Protein AF-A0AAV1LQ76-F1 (afdb_monomer_lite)

Radius of gyration: 22.07 Å; chains: 1; bounding box: 52×37×62 Å

Secondary structure (DSSP, 8-state):
-PPPP---PPPS-----------------TTHHHHHHHHHHHHHGGGSSEEEE-TTS--BTTEEEEEEE-TTS-EEEEEEETTEEEEEEESSS-GGGG-S--BSSHHHHHHHH-HHHHHHHHHHHHHHHHHHHHHTT-

pLDDT: mean 77.65, std 20.0, range [35.12, 95.44]

Structure (mmCIF, N/CA/C/O backbone):
data_AF-A0AAV1LQ76-F1
#
_entry.id   AF-A0AAV1LQ76-F1
#
loop_
_atom_site.group_PDB
_atom_site.id
_atom_site.type_symbol
_atom_site.label_atom_id
_atom_site.label_alt_id
_atom_site.label_comp_id
_atom_site.label_asym_id
_atom_site.label_entity_id
_atom_site.label_seq_id
_atom_site.pdbx_PDB_ins_code
_atom_site.Cartn_x
_atom_site.Cartn_y
_atom_site.Cartn_z
_atom_site.occupancy
_atom_site.B_iso_or_equiv
_atom_site.auth_seq_id
_atom_site.auth_comp_id
_atom_site.auth_asym_id
_atom_site.auth_atom_id
_atom_site.pdbx_PDB_model_num
ATOM 1 N N . MET A 1 1 ? -26.374 22.289 -21.311 1.00 41.88 1 MET A N 1
ATOM 2 C CA . MET A 1 1 ? -26.617 21.851 -22.704 1.00 41.88 1 MET A CA 1
ATOM 3 C C . MET A 1 1 ? -26.655 20.326 -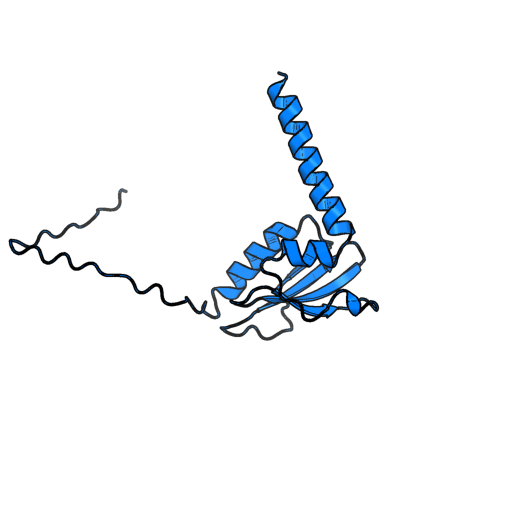22.729 1.00 41.88 1 MET A C 1
ATOM 5 O O . MET A 1 1 ? -25.697 19.740 -22.245 1.00 41.88 1 MET A O 1
ATOM 9 N N . PRO A 1 2 ? -27.741 19.681 -23.189 1.00 46.22 2 PRO A N 1
ATOM 10 C CA . PRO A 1 2 ? -27.863 18.220 -23.177 1.00 46.22 2 PRO A CA 1
ATOM 11 C C . PRO A 1 2 ? -27.184 17.571 -24.397 1.00 46.22 2 PRO A C 1
ATOM 13 O O . PRO A 1 2 ? -27.335 18.051 -25.522 1.00 46.22 2 PRO A O 1
ATOM 16 N N . LEU A 1 3 ? -26.447 16.476 -24.170 1.00 35.34 3 LEU A N 1
ATOM 17 C CA . LEU A 1 3 ? -25.866 15.643 -25.228 1.00 35.34 3 LEU A CA 1
ATOM 18 C C . LEU A 1 3 ? -26.978 14.911 -25.995 1.00 35.34 3 LEU A C 1
ATOM 20 O O . LEU A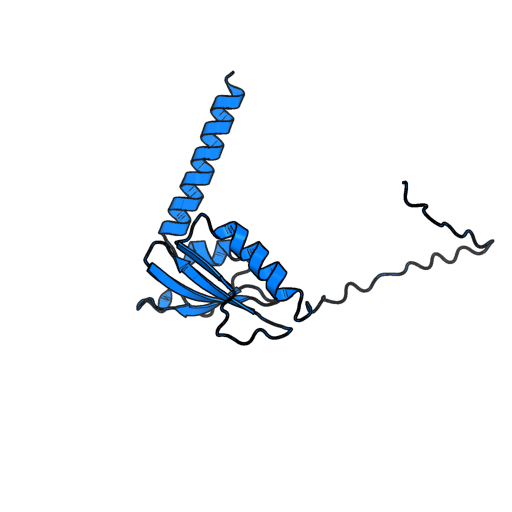 1 3 ? -27.760 14.162 -25.416 1.00 35.34 3 LEU A O 1
ATOM 24 N N . GLN A 1 4 ? -27.033 15.122 -27.308 1.00 42.97 4 GLN A N 1
ATOM 25 C CA . GLN A 1 4 ? -27.965 14.454 -28.215 1.00 42.97 4 GLN A CA 1
ATOM 26 C C . GLN A 1 4 ? -27.453 13.046 -28.561 1.00 42.97 4 GLN A C 1
ATOM 28 O O . GLN A 1 4 ? -26.409 12.904 -29.201 1.00 42.97 4 GLN A O 1
ATOM 33 N N . LEU A 1 5 ? -28.204 12.008 -28.177 1.00 37.56 5 LEU A N 1
ATOM 34 C CA . LEU A 1 5 ? -28.024 10.645 -28.683 1.00 37.56 5 LEU A CA 1
ATOM 35 C C . LEU A 1 5 ? -28.459 10.592 -30.154 1.00 37.56 5 LEU A C 1
ATOM 37 O O . LEU A 1 5 ? -29.621 10.835 -30.476 1.00 37.56 5 LEU A O 1
ATOM 41 N N . LYS A 1 6 ? -27.539 10.241 -31.055 1.00 41.62 6 LYS A N 1
ATOM 42 C CA . LYS A 1 6 ? -27.868 9.978 -32.460 1.00 41.62 6 LYS A CA 1
ATOM 43 C C . LYS A 1 6 ? -28.181 8.497 -32.646 1.00 41.62 6 LYS A C 1
ATOM 45 O O . LYS A 1 6 ? -27.271 7.676 -32.692 1.00 41.62 6 LYS A O 1
ATOM 50 N N . TYR A 1 7 ? -29.460 8.173 -32.804 1.00 42.75 7 TYR A N 1
ATOM 51 C CA . TYR A 1 7 ? -29.896 6.872 -33.304 1.00 42.75 7 TYR A CA 1
ATOM 52 C C . TYR A 1 7 ? -30.121 6.956 -34.813 1.00 42.75 7 TYR A C 1
ATOM 54 O O . TYR A 1 7 ? -30.831 7.837 -35.295 1.00 42.75 7 TYR A O 1
ATOM 62 N N . LYS A 1 8 ? -29.507 6.038 -35.563 1.00 48.94 8 LYS A N 1
ATOM 63 C CA . LYS A 1 8 ? -29.757 5.848 -36.994 1.00 48.94 8 LYS A CA 1
ATOM 64 C C . LYS A 1 8 ? -30.520 4.539 -37.161 1.00 48.94 8 LYS A C 1
ATOM 66 O O . LYS A 1 8 ? -29.974 3.475 -36.894 1.00 48.94 8 LYS A O 1
ATOM 71 N N . VAL A 1 9 ? -31.780 4.635 -37.571 1.00 39.81 9 VAL A N 1
ATOM 72 C CA . VAL A 1 9 ? -32.612 3.480 -37.925 1.00 39.81 9 VAL A CA 1
ATOM 73 C C . VAL A 1 9 ? -32.347 3.161 -39.396 1.00 39.81 9 VAL A C 1
ATOM 75 O O . VAL A 1 9 ? -32.611 3.997 -40.258 1.00 39.81 9 VAL A O 1
ATOM 78 N N . CYS A 1 10 ? -31.792 1.983 -39.681 1.00 37.34 10 CYS A N 1
ATOM 79 C CA . CYS A 1 10 ? -31.725 1.431 -41.035 1.00 37.34 10 CYS A CA 1
ATOM 80 C C . CYS A 1 10 ? -32.783 0.332 -41.175 1.00 37.34 10 CYS A C 1
ATOM 82 O O . CYS A 1 10 ? -32.886 -0.547 -40.322 1.00 37.34 10 CYS A O 1
ATOM 84 N N . SER A 1 11 ? -33.579 0.433 -42.238 1.00 44.66 11 SER A N 1
ATOM 85 C CA . SER A 1 11 ? -34.712 -0.431 -42.556 1.00 44.66 11 SER A CA 1
ATOM 86 C C . SER A 1 11 ? -34.349 -1.909 -42.732 1.00 44.66 11 SER A C 1
ATOM 88 O O . SER A 1 11 ? -33.372 -2.237 -43.395 1.00 44.66 11 SER A O 1
ATOM 90 N N . ASN A 1 12 ? -35.241 -2.755 -42.209 1.00 47.16 12 ASN A N 1
ATOM 91 C CA . ASN A 1 12 ? -35.707 -4.034 -42.756 1.00 47.16 12 ASN A CA 1
ATOM 92 C C . ASN A 1 12 ? -34.662 -5.045 -43.249 1.00 47.16 12 ASN A C 1
ATOM 94 O O . ASN A 1 12 ? -34.713 -5.472 -44.392 1.00 47.16 12 ASN A O 1
ATOM 98 N N . GLU A 1 13 ? -33.803 -5.501 -42.346 1.00 38.66 13 GLU A N 1
ATOM 99 C CA . GLU A 1 13 ? -33.506 -6.925 -42.141 1.00 38.66 13 GLU A CA 1
ATOM 100 C C . GLU A 1 13 ? -32.767 -7.025 -40.805 1.00 38.66 13 GLU A C 1
ATOM 102 O O . GLU A 1 13 ? -31.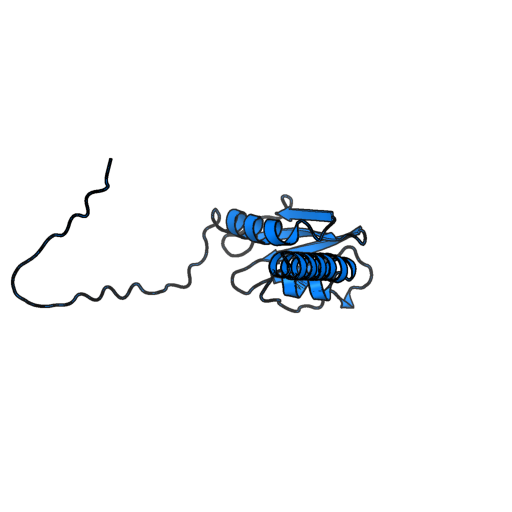746 -6.372 -40.586 1.00 38.66 13 GLU A O 1
ATOM 107 N N . ALA A 1 14 ? -33.344 -7.757 -39.852 1.00 38.62 14 ALA A N 1
ATOM 108 C CA . ALA A 1 14 ? -32.837 -7.854 -38.491 1.00 38.62 14 ALA A CA 1
ATOM 109 C C . ALA A 1 14 ? -31.571 -8.721 -38.444 1.00 38.62 14 ALA A C 1
ATOM 111 O O . ALA A 1 14 ? -31.597 -9.864 -38.000 1.00 38.62 14 ALA A O 1
ATOM 112 N N . VAL A 1 15 ? -30.440 -8.160 -38.863 1.00 41.56 15 VAL A N 1
ATOM 113 C CA . VAL A 1 15 ? -29.132 -8.652 -38.439 1.00 41.56 15 VAL A CA 1
ATOM 114 C C . VAL A 1 15 ? -28.762 -7.847 -37.207 1.00 41.56 15 VAL A C 1
ATOM 116 O O . VAL A 1 15 ? -28.250 -6.730 -37.293 1.00 41.56 15 VAL A O 1
ATOM 119 N N . ILE A 1 16 ? -29.064 -8.404 -36.033 1.00 44.75 16 ILE A N 1
ATOM 120 C CA . ILE A 1 16 ? -28.477 -7.926 -34.785 1.00 44.75 16 ILE A CA 1
ATOM 121 C C . ILE A 1 16 ? -26.977 -8.172 -34.929 1.00 44.75 16 ILE A C 1
ATOM 123 O O . ILE A 1 16 ? -26.481 -9.270 -34.689 1.00 44.75 16 ILE A O 1
ATOM 127 N N . CYS A 1 17 ? -26.248 -7.145 -35.357 1.00 35.12 17 CYS A N 1
ATOM 128 C CA . CYS A 1 17 ? -24.807 -7.126 -35.227 1.00 35.12 17 CYS A CA 1
ATOM 129 C C . CYS A 1 17 ? -24.537 -6.950 -33.732 1.00 35.12 17 CYS A C 1
ATOM 131 O O . CYS A 1 17 ? -24.403 -5.834 -33.226 1.00 35.12 17 CYS A O 1
ATOM 133 N N . ILE A 1 18 ? -24.556 -8.064 -32.996 1.00 47.25 18 ILE A N 1
ATOM 134 C CA . ILE A 1 18 ? -23.978 -8.113 -31.664 1.00 47.25 18 ILE A CA 1
ATOM 135 C C . ILE A 1 18 ? -22.492 -7.894 -31.916 1.00 47.25 18 ILE A C 1
ATOM 137 O O . ILE A 1 18 ? -21.748 -8.830 -32.198 1.00 47.25 18 ILE A O 1
ATOM 141 N N . CYS A 1 19 ? -22.062 -6.633 -31.866 1.00 40.75 19 CYS A N 1
ATOM 142 C CA . CYS A 1 19 ? -20.672 -6.306 -31.618 1.00 40.75 19 CYS A CA 1
ATOM 143 C C . CYS A 1 19 ? -20.359 -6.873 -30.235 1.00 40.75 19 CYS A C 1
ATOM 145 O O . CYS A 1 19 ? -20.435 -6.173 -29.226 1.00 40.75 19 CYS A O 1
ATOM 147 N N . THR A 1 20 ? -20.038 -8.165 -30.181 1.00 46.56 20 THR A N 1
ATOM 148 C CA . THR A 1 20 ? -19.319 -8.756 -29.069 1.00 46.56 20 THR A CA 1
ATOM 149 C C . THR A 1 20 ? -17.998 -8.010 -29.039 1.00 46.56 20 THR A C 1
ATOM 151 O O . THR A 1 20 ? -17.069 -8.336 -29.783 1.00 46.56 20 THR A O 1
ATOM 154 N N . LYS A 1 21 ? -17.934 -6.936 -28.243 1.00 46.81 21 LYS A N 1
ATOM 155 C CA . LYS A 1 21 ? -16.663 -6.360 -27.831 1.00 46.81 21 LYS A CA 1
ATOM 156 C C . LYS A 1 21 ? -15.893 -7.528 -27.240 1.00 46.81 21 LYS A C 1
ATOM 158 O O . LYS A 1 21 ? -16.240 -8.015 -26.167 1.00 46.81 21 LYS A O 1
ATOM 163 N N . LYS A 1 22 ? -14.903 -8.022 -27.987 1.00 39.69 22 LYS A N 1
ATOM 164 C CA . LYS A 1 22 ? -13.857 -8.871 -27.437 1.00 39.69 22 LYS A CA 1
ATOM 165 C C . LYS A 1 22 ? -13.371 -8.140 -26.195 1.00 39.69 22 LYS A C 1
ATOM 167 O O . LYS A 1 22 ? -12.854 -7.031 -26.303 1.00 39.69 22 LYS A O 1
ATOM 172 N N . MET A 1 23 ? -13.604 -8.735 -25.033 1.00 46.41 23 MET A N 1
ATOM 173 C CA . MET A 1 23 ? -12.917 -8.378 -23.807 1.00 46.41 23 MET A CA 1
ATOM 174 C C . MET A 1 23 ? -11.471 -8.821 -24.018 1.00 46.41 23 MET A C 1
ATOM 176 O O . MET A 1 23 ? -11.072 -9.911 -23.632 1.00 46.41 23 MET A O 1
ATOM 180 N N . THR A 1 24 ? -10.726 -8.037 -24.796 1.00 42.75 24 THR A N 1
ATOM 181 C CA . THR A 1 24 ? -9.279 -8.158 -24.855 1.00 42.75 24 THR A CA 1
ATOM 182 C C . THR A 1 24 ? -8.805 -7.826 -23.457 1.00 42.75 24 THR A C 1
ATOM 184 O O . THR A 1 24 ? -9.133 -6.743 -22.969 1.00 42.75 24 THR A O 1
ATOM 187 N N . GLU A 1 25 ? -8.110 -8.765 -22.816 1.00 49.88 25 GLU A N 1
ATOM 188 C CA . GLU A 1 25 ? -7.250 -8.499 -21.666 1.00 49.88 25 GLU A CA 1
ATOM 189 C C . GLU A 1 25 ? -6.558 -7.159 -21.923 1.00 49.88 25 GLU A C 1
ATOM 191 O O . GLU A 1 25 ? -5.726 -7.042 -22.826 1.00 49.88 25 GLU A O 1
ATOM 196 N N . GLN A 1 26 ? -7.027 -6.104 -21.254 1.00 49.22 26 GLN A N 1
ATOM 197 C CA . GLN A 1 26 ? -6.517 -4.765 -21.489 1.00 49.22 26 GLN A CA 1
ATOM 198 C C . GLN A 1 26 ? -5.136 -4.735 -20.854 1.00 49.22 26 GLN A C 1
ATOM 200 O O . GLN A 1 26 ? -4.994 -4.587 -19.643 1.00 49.22 26 GLN A O 1
ATOM 205 N N . VAL A 1 27 ? -4.113 -4.947 -21.677 1.00 47.84 27 VAL A N 1
ATOM 206 C CA . VAL A 1 27 ? -2.741 -4.597 -21.331 1.00 47.84 27 VAL A CA 1
ATOM 207 C C . VAL A 1 27 ? -2.748 -3.081 -21.162 1.00 47.84 27 VAL A C 1
ATOM 209 O O . VAL A 1 27 ? -2.798 -2.350 -22.144 1.00 47.84 27 VAL A O 1
ATOM 212 N N . LEU A 1 28 ? -2.822 -2.631 -19.911 1.00 54.06 28 LEU A N 1
ATOM 213 C CA . LEU A 1 28 ? -2.858 -1.220 -19.531 1.00 54.06 28 LEU A CA 1
ATOM 214 C C . LEU A 1 28 ? -1.646 -0.489 -20.131 1.00 54.06 28 LEU A C 1
ATOM 216 O O . LEU A 1 28 ? -0.507 -0.949 -20.014 1.00 54.06 28 LEU A O 1
ATOM 220 N N . ASP A 1 29 ? -1.891 0.643 -20.789 1.00 62.31 29 ASP A N 1
ATOM 221 C CA . ASP A 1 29 ? -0.846 1.441 -21.426 1.00 62.31 29 ASP A CA 1
ATOM 222 C C . ASP A 1 29 ? 0.083 2.088 -20.381 1.00 62.31 29 ASP A C 1
ATOM 224 O O . ASP A 1 29 ? -0.255 2.236 -19.202 1.00 62.31 29 ASP A O 1
ATOM 228 N N . LYS A 1 30 ? 1.277 2.520 -20.815 1.00 62.88 30 LYS A N 1
ATOM 229 C CA . LYS A 1 30 ? 2.304 3.166 -19.965 1.00 62.88 30 LYS A CA 1
ATOM 230 C C . LYS A 1 30 ? 1.767 4.331 -19.122 1.00 62.88 30 LYS A C 1
ATOM 232 O O . LYS A 1 30 ? 2.310 4.618 -18.060 1.00 62.88 30 LYS A O 1
ATOM 237 N N . GLU A 1 31 ? 0.744 5.013 -19.624 1.00 68.25 31 GLU A N 1
ATOM 238 C CA . GLU A 1 31 ? 0.138 6.191 -19.002 1.00 68.25 31 GLU A CA 1
ATOM 239 C C . GLU A 1 31 ? -0.958 5.836 -17.989 1.00 68.25 31 GLU A C 1
ATOM 241 O O . GLU A 1 31 ? -1.226 6.624 -17.086 1.00 68.25 31 GLU A O 1
ATOM 246 N N . THR A 1 32 ? -1.555 4.643 -18.080 1.00 78.12 32 THR A N 1
ATOM 247 C CA . THR A 1 32 ? -2.642 4.217 -17.186 1.00 78.12 32 THR A CA 1
ATOM 248 C C . THR A 1 32 ? -2.110 3.587 -15.901 1.00 78.12 32 THR A C 1
ATOM 250 O O . THR A 1 32 ? -2.659 3.824 -14.829 1.00 78.12 32 THR A O 1
ATOM 253 N N . TRP A 1 33 ? -0.992 2.854 -15.966 1.00 83.31 33 TRP A N 1
ATOM 254 C CA . TRP A 1 33 ? -0.383 2.230 -14.782 1.00 83.31 33 TRP A CA 1
ATOM 255 C C . TRP A 1 33 ? -0.062 3.198 -13.632 1.00 83.31 33 TRP A C 1
ATOM 257 O O . TRP A 1 33 ? -0.337 2.838 -12.489 1.00 83.31 33 TRP A O 1
ATOM 267 N N . PRO A 1 34 ? 0.489 4.405 -13.871 1.00 85.62 34 PRO A N 1
ATOM 268 C CA . PRO A 1 34 ? 0.695 5.389 -12.811 1.00 85.62 34 PRO A CA 1
ATOM 269 C C . PRO A 1 34 ? -0.600 5.823 -12.120 1.00 85.62 34 PRO A C 1
ATOM 271 O O . PRO A 1 34 ? -0.587 6.030 -10.912 1.00 85.62 34 PRO A O 1
ATOM 274 N N . LEU A 1 35 ? -1.708 5.937 -12.861 1.00 87.88 35 LEU A N 1
ATOM 275 C CA . LEU A 1 35 ? -3.000 6.341 -12.304 1.00 87.88 35 LEU A CA 1
ATOM 276 C C . LEU A 1 35 ? -3.589 5.239 -11.417 1.00 87.88 35 LEU A C 1
ATOM 278 O O . LEU A 1 35 ? -4.010 5.514 -10.297 1.00 87.88 35 LEU A O 1
ATOM 282 N N . GLU A 1 36 ? -3.563 3.996 -11.899 1.00 88.19 36 GLU A N 1
ATOM 283 C CA . GLU A 1 36 ? -4.007 2.822 -11.137 1.00 88.19 36 GLU A CA 1
ATOM 284 C C . GLU A 1 36 ? -3.153 2.617 -9.879 1.00 88.19 36 GLU A C 1
ATOM 286 O O . GLU A 1 36 ? -3.669 2.357 -8.793 1.00 88.19 36 GLU A O 1
ATOM 291 N N . ALA A 1 37 ? -1.834 2.782 -10.009 1.00 89.88 37 ALA A N 1
ATOM 292 C CA . ALA A 1 37 ? -0.914 2.726 -8.882 1.00 89.88 37 ALA A CA 1
ATOM 293 C C . ALA A 1 37 ? -1.213 3.812 -7.847 1.00 89.88 37 ALA A C 1
ATOM 295 O O . ALA A 1 37 ? -1.259 3.516 -6.656 1.00 89.88 37 ALA A O 1
ATOM 296 N N . GLU A 1 38 ? -1.429 5.055 -8.281 1.00 91.56 38 GLU A N 1
ATOM 297 C CA . GLU A 1 38 ? -1.754 6.151 -7.369 1.00 91.56 38 GLU A CA 1
ATOM 298 C C . GLU A 1 38 ? -3.084 5.897 -6.656 1.00 91.56 38 GLU A C 1
ATOM 300 O O . GLU A 1 38 ? -3.157 6.097 -5.448 1.00 91.56 38 GLU A O 1
ATOM 305 N N . ALA A 1 39 ? -4.105 5.391 -7.358 1.00 91.69 39 ALA A N 1
ATOM 306 C CA . ALA A 1 39 ? -5.378 5.011 -6.749 1.00 91.69 39 ALA A CA 1
ATOM 307 C C . ALA A 1 39 ? -5.186 3.938 -5.662 1.00 91.69 39 ALA A C 1
ATOM 309 O O . ALA A 1 39 ? -5.596 4.145 -4.519 1.00 91.69 39 ALA A O 1
ATOM 310 N N . ALA A 1 40 ? -4.469 2.854 -5.979 1.00 91.12 40 ALA A N 1
ATOM 311 C CA . ALA A 1 40 ? -4.173 1.784 -5.026 1.00 91.12 40 ALA A CA 1
ATOM 312 C C . ALA A 1 40 ? -3.360 2.275 -3.813 1.00 91.12 40 ALA A C 1
ATOM 314 O O . ALA A 1 40 ? -3.590 1.839 -2.685 1.00 91.12 40 ALA A O 1
ATOM 315 N N . LEU A 1 41 ? -2.410 3.193 -4.019 1.00 93.81 41 LEU A N 1
ATOM 316 C CA . LEU A 1 41 ? -1.637 3.796 -2.932 1.00 93.81 41 LEU A CA 1
ATOM 317 C C . LEU A 1 41 ? -2.505 4.692 -2.051 1.00 93.81 41 LEU A C 1
ATOM 319 O O . LEU A 1 41 ? -2.348 4.677 -0.830 1.00 93.81 41 LEU A O 1
ATOM 323 N N . ASN A 1 42 ? -3.412 5.464 -2.648 1.00 93.81 42 ASN A N 1
ATOM 324 C CA . ASN A 1 42 ? -4.243 6.414 -1.918 1.00 93.81 42 ASN A CA 1
ATOM 325 C C . ASN A 1 42 ? -5.171 5.713 -0.918 1.00 93.81 42 ASN A C 1
ATOM 327 O O . ASN A 1 42 ? -5.384 6.217 0.185 1.00 93.81 42 ASN A O 1
ATOM 331 N N . ASP A 1 43 ? -5.637 4.518 -1.268 1.00 89.38 43 ASP A N 1
ATOM 332 C CA . ASP A 1 43 ? -6.473 3.681 -0.412 1.00 89.38 43 ASP A CA 1
ATOM 333 C C . ASP A 1 43 ? -5.781 3.250 0.891 1.00 89.38 43 ASP A C 1
ATOM 335 O O . ASP A 1 43 ? -6.421 3.128 1.942 1.00 89.38 43 ASP A O 1
ATOM 339 N N . VAL A 1 44 ? -4.465 3.034 0.840 1.00 91.81 44 VAL A N 1
ATOM 340 C CA . VAL A 1 44 ? -3.673 2.528 1.974 1.00 91.81 44 VAL A CA 1
ATOM 341 C C . VAL A 1 44 ? -2.846 3.611 2.664 1.00 91.81 44 VAL A C 1
ATOM 343 O O . VAL A 1 44 ? -2.349 3.384 3.765 1.00 91.81 44 VAL A O 1
ATOM 346 N N . ARG A 1 45 ? -2.719 4.799 2.057 1.00 93.62 45 ARG A N 1
ATOM 347 C CA . ARG A 1 45 ? -1.824 5.891 2.486 1.00 93.62 45 ARG A CA 1
ATOM 348 C C . ARG A 1 45 ? -2.027 6.323 3.939 1.00 93.62 45 ARG A C 1
ATOM 350 O O . ARG A 1 45 ? -1.071 6.699 4.603 1.00 93.62 45 ARG A O 1
ATOM 357 N N . LYS A 1 46 ? -3.263 6.244 4.436 1.00 92.56 46 LYS A N 1
ATOM 358 C CA . LYS A 1 46 ? -3.651 6.571 5.822 1.00 92.56 46 LYS A CA 1
ATOM 359 C C . LYS A 1 46 ? -3.223 5.536 6.873 1.00 92.56 46 LYS A C 1
ATOM 361 O O . LYS A 1 46 ? -3.319 5.832 8.055 1.00 92.56 46 LYS A O 1
ATOM 366 N N . HIS A 1 47 ? -2.782 4.349 6.457 1.00 94.75 47 HIS A N 1
ATOM 367 C CA . HIS A 1 47 ? -2.393 3.244 7.345 1.00 94.75 47 HIS A CA 1
ATOM 368 C C . HIS A 1 47 ? -0.909 2.884 7.240 1.00 94.75 47 HIS A C 1
ATOM 370 O O . HIS A 1 47 ? -0.472 1.860 7.766 1.00 94.75 47 HIS A O 1
ATOM 376 N N . VAL A 1 48 ? -0.130 3.699 6.534 1.00 94.62 48 VAL A N 1
ATOM 377 C CA . VAL A 1 48 ? 1.318 3.547 6.385 1.00 94.62 48 VAL A CA 1
ATOM 378 C C . VAL A 1 48 ? 1.984 4.911 6.559 1.00 94.62 48 VAL A C 1
ATOM 380 O O . VAL A 1 48 ? 1.319 5.947 6.537 1.00 94.62 48 VAL A O 1
ATOM 383 N N . ARG A 1 49 ? 3.305 4.939 6.754 1.00 95.06 49 ARG A N 1
ATOM 384 C CA . ARG A 1 49 ? 4.041 6.200 6.912 1.00 95.06 49 ARG A CA 1
ATOM 385 C C . ARG A 1 49 ? 4.132 6.962 5.594 1.00 95.06 49 ARG A C 1
ATOM 387 O O . ARG A 1 49 ? 3.945 8.173 5.570 1.00 95.06 49 ARG A O 1
ATOM 394 N N . GLU A 1 50 ? 4.458 6.261 4.516 1.00 94.50 50 GLU A N 1
ATOM 395 C CA . GLU A 1 50 ? 4.589 6.834 3.180 1.00 94.50 50 GLU A CA 1
ATOM 396 C C . GLU A 1 50 ? 4.202 5.784 2.136 1.00 94.50 50 GLU A C 1
ATOM 398 O O . GLU A 1 50 ? 4.580 4.621 2.246 1.00 94.50 50 GLU A O 1
ATOM 403 N N . ALA A 1 51 ? 3.466 6.198 1.108 1.00 94.62 51 ALA A N 1
ATOM 404 C CA . ALA A 1 51 ? 3.108 5.359 -0.029 1.00 94.62 51 ALA A CA 1
ATOM 405 C C . ALA A 1 51 ? 3.243 6.202 -1.301 1.00 94.62 51 ALA A C 1
ATOM 407 O O . ALA A 1 51 ? 2.523 7.195 -1.469 1.00 94.62 51 ALA A O 1
ATOM 408 N N . ILE A 1 52 ? 4.199 5.849 -2.162 1.00 93.38 52 ILE A N 1
ATOM 409 C CA . ILE A 1 52 ? 4.475 6.562 -3.413 1.00 93.38 52 ILE A CA 1
ATOM 410 C C . ILE A 1 52 ? 4.798 5.584 -4.542 1.00 93.38 52 ILE A C 1
ATOM 412 O O . ILE A 1 52 ? 5.294 4.482 -4.313 1.00 93.38 52 ILE A O 1
ATOM 416 N N . VAL A 1 53 ? 4.575 6.002 -5.784 1.00 91.88 53 VAL A N 1
ATOM 417 C CA . VAL A 1 53 ? 5.151 5.320 -6.948 1.00 91.88 53 VAL A CA 1
ATOM 418 C C . VAL A 1 53 ? 6.667 5.507 -6.903 1.00 91.88 53 VAL A C 1
ATOM 420 O O . VAL A 1 53 ? 7.130 6.624 -6.694 1.00 91.88 53 VAL A O 1
ATOM 423 N N . ALA A 1 54 ? 7.446 4.437 -7.070 1.00 86.69 54 ALA A N 1
ATOM 424 C CA . ALA A 1 54 ? 8.904 4.490 -6.985 1.00 86.69 54 ALA A CA 1
ATOM 425 C C . ALA A 1 54 ? 9.487 5.227 -8.212 1.00 86.69 54 ALA A C 1
ATOM 427 O O . ALA A 1 54 ? 9.540 4.637 -9.294 1.00 86.69 54 ALA A O 1
ATOM 428 N N . PRO A 1 55 ? 9.957 6.486 -8.081 1.00 72.50 55 PRO A N 1
ATOM 429 C CA . PRO A 1 55 ? 10.377 7.285 -9.237 1.00 72.50 55 PRO A CA 1
ATOM 430 C C . PRO A 1 55 ? 11.720 6.817 -9.813 1.00 72.50 55 PRO A C 1
ATOM 432 O O . PRO A 1 55 ? 12.039 7.076 -10.970 1.00 72.50 55 PRO A O 1
ATOM 435 N N . GLU A 1 56 ? 12.507 6.114 -8.999 1.00 74.44 56 GLU A N 1
ATOM 436 C CA . GLU A 1 56 ? 13.837 5.607 -9.340 1.00 74.44 56 GLU A CA 1
ATOM 437 C C . GLU A 1 56 ? 13.780 4.364 -10.245 1.00 74.44 56 GLU A C 1
ATOM 439 O O . GLU A 1 56 ? 14.771 4.005 -10.881 1.00 74.44 56 GLU A O 1
ATOM 444 N N . MET A 1 57 ? 12.616 3.710 -10.337 1.00 76.25 57 MET A N 1
ATOM 445 C CA . MET A 1 57 ? 12.434 2.460 -11.071 1.00 76.25 57 MET A CA 1
ATOM 446 C C . MET A 1 57 ? 11.705 2.710 -12.394 1.00 76.25 57 MET A C 1
ATOM 448 O O . MET A 1 57 ? 10.694 3.405 -12.456 1.00 76.25 57 MET A O 1
ATOM 452 N N . LYS A 1 58 ? 12.202 2.115 -13.485 1.00 68.94 58 LYS A N 1
ATOM 453 C CA . LYS A 1 58 ? 11.597 2.285 -14.814 1.00 68.94 58 LYS A CA 1
ATOM 454 C C . LYS A 1 58 ? 10.252 1.556 -14.898 1.00 68.94 58 LYS A C 1
ATOM 456 O O . LYS A 1 58 ? 10.215 0.335 -15.053 1.00 68.94 58 LYS A O 1
ATOM 461 N N . SER A 1 59 ? 9.157 2.311 -14.867 1.00 69.81 59 SER A N 1
ATOM 462 C CA . SER A 1 59 ? 7.823 1.802 -15.200 1.00 69.81 59 SER A CA 1
ATOM 463 C C . SER A 1 59 ? 7.789 1.308 -16.648 1.00 69.81 59 SER A C 1
ATOM 465 O O . SER A 1 59 ? 8.236 1.996 -17.570 1.00 69.81 59 SER A O 1
ATOM 467 N N . THR A 1 60 ? 7.267 0.100 -16.843 1.00 76.06 60 THR A N 1
ATOM 468 C CA . THR A 1 60 ? 7.097 -0.539 -18.156 1.00 76.06 60 THR A CA 1
ATOM 469 C C . THR A 1 60 ? 5.600 -0.687 -18.441 1.00 76.06 60 THR A C 1
ATOM 471 O O . THR A 1 60 ? 4.794 -0.641 -17.520 1.00 76.06 60 THR A O 1
ATOM 474 N N . ASN A 1 61 ? 5.195 -0.938 -19.687 1.00 76.19 61 ASN A N 1
ATOM 475 C CA . ASN A 1 61 ? 3.777 -1.115 -20.058 1.00 76.19 61 ASN A CA 1
ATOM 476 C C . ASN A 1 61 ? 3.094 -2.335 -19.400 1.00 76.19 61 ASN A C 1
ATOM 478 O O . ASN A 1 61 ? 1.916 -2.579 -19.615 1.00 76.19 61 ASN A O 1
ATOM 482 N N . GLN A 1 62 ? 3.832 -3.152 -18.651 1.00 81.12 62 GLN A N 1
ATOM 483 C CA . GLN A 1 62 ? 3.316 -4.365 -18.010 1.00 81.12 62 GLN A CA 1
ATOM 484 C C . GLN A 1 62 ? 3.384 -4.304 -16.485 1.00 81.12 62 GLN A C 1
ATOM 486 O O . GLN A 1 62 ? 2.792 -5.149 -15.814 1.00 81.12 62 GLN A O 1
ATOM 491 N N . LYS A 1 63 ? 4.155 -3.355 -15.942 1.00 86.69 63 LYS A N 1
ATOM 492 C CA . LYS A 1 63 ? 4.427 -3.281 -14.514 1.00 86.69 63 LYS A CA 1
ATOM 493 C C . LYS A 1 63 ? 4.933 -1.922 -14.068 1.00 86.69 63 LYS A C 1
ATOM 495 O O . LYS A 1 63 ? 5.673 -1.238 -14.781 1.00 86.69 63 LYS A O 1
ATOM 500 N N . ILE A 1 64 ? 4.594 -1.599 -12.832 1.00 90.62 64 ILE A N 1
ATOM 501 C CA . ILE A 1 64 ? 5.009 -0.399 -12.123 1.00 90.62 64 ILE A CA 1
ATOM 502 C C . ILE A 1 64 ? 5.511 -0.776 -10.733 1.00 90.62 64 ILE A C 1
ATOM 504 O O . ILE A 1 64 ? 5.136 -1.810 -10.184 1.00 90.62 64 ILE A O 1
ATOM 508 N N . TYR A 1 65 ? 6.393 0.048 -10.182 1.00 92.00 65 TYR A N 1
ATOM 509 C CA . TYR A 1 65 ? 6.970 -0.179 -8.867 1.00 92.00 65 TYR A CA 1
ATOM 510 C C . TYR A 1 65 ? 6.427 0.840 -7.876 1.00 92.00 65 TYR A C 1
ATOM 512 O O . TYR A 1 65 ? 6.353 2.035 -8.164 1.00 92.00 65 TYR A O 1
ATOM 520 N N . LEU A 1 66 ? 6.074 0.357 -6.696 1.00 93.12 66 LEU A N 1
ATOM 521 C CA . LEU A 1 66 ? 5.567 1.130 -5.578 1.00 93.12 66 LEU A CA 1
ATOM 522 C C . LEU A 1 66 ? 6.609 1.090 -4.463 1.00 93.12 66 LEU A C 1
ATOM 524 O O . LEU A 1 66 ? 7.187 0.038 -4.197 1.00 93.12 66 LEU A O 1
ATOM 528 N N . LYS A 1 67 ? 6.839 2.223 -3.806 1.00 93.62 67 LYS A N 1
ATOM 529 C CA . LYS A 1 67 ? 7.636 2.315 -2.584 1.00 93.62 67 LYS A CA 1
ATOM 530 C C . LYS A 1 67 ? 6.691 2.590 -1.425 1.00 93.62 67 LYS A C 1
ATOM 532 O O . LYS A 1 67 ? 5.993 3.606 -1.416 1.00 93.62 67 LYS A O 1
ATOM 537 N N . ILE A 1 68 ? 6.690 1.692 -0.450 1.00 93.69 68 ILE A N 1
ATOM 538 C CA . ILE A 1 68 ? 5.859 1.807 0.745 1.00 93.69 68 ILE A CA 1
ATOM 539 C C . ILE A 1 68 ? 6.760 1.784 1.967 1.00 93.69 68 ILE A C 1
ATOM 541 O O . ILE A 1 68 ? 7.539 0.854 2.157 1.00 93.69 68 ILE A O 1
ATOM 545 N N . THR A 1 69 ? 6.624 2.806 2.799 1.00 94.44 69 THR A N 1
ATOM 546 C CA . THR A 1 69 ? 7.257 2.897 4.109 1.00 94.44 69 THR A CA 1
ATOM 547 C C . THR A 1 69 ? 6.180 2.667 5.153 1.00 94.44 69 THR A C 1
ATOM 549 O O . THR A 1 69 ? 5.220 3.432 5.263 1.00 94.44 69 THR A O 1
ATOM 552 N N . THR A 1 70 ? 6.322 1.589 5.905 1.00 93.94 70 THR A N 1
ATOM 553 C CA . THR A 1 70 ? 5.390 1.205 6.970 1.00 93.94 70 THR A CA 1
ATOM 554 C C . THR A 1 70 ? 5.609 2.054 8.229 1.00 93.94 70 THR A C 1
ATOM 556 O O . THR A 1 70 ? 6.577 2.813 8.322 1.00 93.94 70 THR A O 1
ATOM 559 N N . TYR A 1 71 ? 4.709 1.962 9.214 1.00 93.62 71 TYR A N 1
ATOM 560 C CA . TYR A 1 71 ? 4.890 2.667 10.493 1.00 93.62 71 TYR A CA 1
ATOM 561 C C . TYR A 1 71 ? 6.014 2.081 11.350 1.00 93.62 71 TYR A C 1
ATOM 563 O O . TYR A 1 71 ? 6.490 2.746 12.265 1.00 93.62 71 TYR A O 1
ATOM 571 N N . GLU A 1 72 ? 6.448 0.866 11.034 1.00 91.44 72 GLU A N 1
ATOM 572 C CA . GLU A 1 72 ? 7.622 0.208 11.598 1.00 91.44 72 GLU A CA 1
ATOM 573 C C . GLU A 1 72 ? 8.950 0.710 11.001 1.00 91.44 72 GLU A C 1
ATOM 575 O O . GLU A 1 72 ? 9.998 0.149 11.304 1.00 91.44 72 GLU A O 1
ATOM 580 N N . ASP A 1 73 ? 8.920 1.737 10.141 1.00 90.62 73 ASP A N 1
ATOM 581 C CA . ASP A 1 73 ? 10.088 2.266 9.417 1.00 90.62 73 ASP A CA 1
ATOM 582 C C . ASP A 1 73 ? 10.745 1.256 8.458 1.00 90.62 73 ASP A C 1
ATOM 584 O O . ASP A 1 73 ? 11.863 1.449 7.976 1.00 90.62 73 ASP A O 1
ATOM 588 N N . GLU A 1 74 ? 10.019 0.193 8.111 1.00 91.00 74 GLU A N 1
ATOM 589 C CA . GLU A 1 74 ? 10.423 -0.754 7.079 1.00 91.00 74 GLU A CA 1
ATOM 590 C C . GLU A 1 74 ? 9.972 -0.258 5.701 1.00 91.00 74 GLU A C 1
ATOM 592 O O . GLU A 1 74 ? 8.814 0.137 5.515 1.00 91.00 74 GLU A O 1
ATOM 597 N N . VAL A 1 75 ? 10.892 -0.302 4.737 1.00 92.00 75 VAL A N 1
ATOM 598 C CA . VAL A 1 75 ? 10.693 0.150 3.359 1.00 92.00 75 VAL A CA 1
ATOM 599 C C . VAL A 1 75 ? 10.583 -1.065 2.453 1.00 92.00 75 VAL A C 1
ATOM 601 O O . VAL A 1 75 ? 11.484 -1.902 2.408 1.00 92.00 75 VAL A O 1
ATOM 604 N N . TYR A 1 76 ? 9.499 -1.117 1.691 1.00 91.50 76 TYR A N 1
ATOM 605 C CA . TYR A 1 76 ? 9.186 -2.184 0.756 1.00 91.50 76 TYR A CA 1
ATOM 606 C C . TYR A 1 76 ? 9.077 -1.630 -0.661 1.00 91.50 76 TYR A C 1
ATOM 608 O O . TYR A 1 76 ? 8.390 -0.633 -0.898 1.00 91.50 76 TYR A O 1
ATOM 616 N N . ILE A 1 77 ? 9.729 -2.301 -1.610 1.00 92.00 77 ILE A N 1
ATOM 617 C CA . ILE A 1 77 ? 9.520 -2.078 -3.040 1.00 92.00 77 ILE A CA 1
ATOM 618 C C . ILE A 1 77 ? 8.615 -3.184 -3.558 1.00 92.00 77 ILE A C 1
ATOM 620 O O . ILE A 1 77 ? 8.977 -4.360 -3.529 1.00 92.00 77 ILE A O 1
ATOM 624 N N . VAL A 1 78 ? 7.440 -2.796 -4.037 1.00 92.00 78 VAL A N 1
ATOM 625 C CA . VAL A 1 78 ? 6.402 -3.705 -4.522 1.00 92.00 78 VAL A CA 1
ATOM 626 C C . VAL A 1 78 ? 6.257 -3.535 -6.028 1.00 92.00 78 VAL A C 1
ATOM 628 O O . VAL A 1 78 ? 6.100 -2.424 -6.523 1.00 92.00 78 VAL A O 1
ATOM 631 N N . GLU A 1 79 ? 6.312 -4.632 -6.770 1.00 91.75 79 GLU A N 1
ATOM 632 C CA . GLU A 1 79 ? 5.923 -4.676 -8.176 1.00 91.75 79 GLU A CA 1
ATOM 633 C C . GLU A 1 79 ? 4.405 -4.843 -8.265 1.00 91.75 79 GLU A C 1
ATOM 635 O O . GLU A 1 79 ? 3.848 -5.771 -7.682 1.00 91.75 79 GLU A O 1
ATOM 640 N N . MET A 1 80 ? 3.752 -3.967 -9.020 1.00 91.06 80 MET A N 1
ATOM 641 C CA . MET A 1 80 ? 2.347 -4.063 -9.398 1.00 91.06 80 MET A CA 1
ATOM 642 C C . MET A 1 80 ? 2.263 -4.357 -10.896 1.00 91.06 80 MET A C 1
ATOM 644 O O . MET A 1 80 ? 2.866 -3.663 -11.716 1.00 91.06 80 MET A O 1
ATOM 648 N N . SER A 1 81 ? 1.525 -5.405 -11.248 1.00 89.50 81 SER A N 1
ATOM 649 C CA . SER A 1 81 ? 1.339 -5.885 -12.620 1.00 89.50 81 SER A CA 1
ATOM 650 C C . SER A 1 81 ? -0.080 -6.423 -12.808 1.00 89.50 81 SER A C 1
ATOM 652 O O . SER A 1 81 ? -0.829 -6.566 -11.842 1.00 89.50 81 SER A O 1
ATOM 654 N N . ALA A 1 82 ? -0.438 -6.815 -14.033 1.00 86.94 82 ALA A N 1
ATOM 655 C CA . ALA A 1 82 ? -1.730 -7.456 -14.316 1.00 86.94 82 ALA A CA 1
ATOM 656 C C . ALA A 1 82 ? -1.962 -8.755 -13.518 1.00 86.94 82 ALA A C 1
ATOM 658 O O . ALA A 1 82 ? -3.091 -9.197 -13.351 1.00 86.94 82 ALA A O 1
ATOM 659 N N . SER A 1 83 ? -0.895 -9.372 -13.012 1.00 87.44 83 SER A N 1
ATOM 660 C CA . SER A 1 83 ? -0.971 -10.576 -12.190 1.00 87.44 83 SER A CA 1
ATOM 661 C C . SER A 1 83 ? -1.031 -10.294 -10.680 1.00 87.44 83 SER A C 1
ATOM 663 O O . SER A 1 83 ? -0.868 -11.229 -9.899 1.00 87.44 83 SER A O 1
ATOM 665 N N . GLY A 1 84 ? -1.166 -9.033 -10.262 1.00 91.06 84 GLY A N 1
ATOM 666 C CA . GLY A 1 84 ? -1.201 -8.622 -8.858 1.00 91.06 84 GLY A CA 1
ATOM 667 C C . GLY A 1 84 ? 0.102 -7.988 -8.365 1.00 91.06 84 GLY A C 1
ATOM 668 O O . GLY A 1 84 ? 0.860 -7.396 -9.141 1.00 91.06 84 GLY A O 1
ATOM 669 N N . PHE A 1 85 ? 0.342 -8.121 -7.061 1.00 92.19 85 PHE A N 1
ATOM 670 C CA . PHE A 1 85 ? 1.377 -7.432 -6.294 1.00 92.19 85 PHE A CA 1
ATOM 671 C C . PHE A 1 85 ? 2.434 -8.411 -5.776 1.00 92.19 85 PHE A C 1
ATOM 673 O O . PHE A 1 85 ? 2.092 -9.457 -5.224 1.00 92.19 85 PHE A O 1
ATOM 680 N N . ASN A 1 86 ? 3.714 -8.073 -5.916 1.00 91.62 86 ASN A N 1
ATOM 681 C CA . ASN A 1 86 ? 4.822 -8.879 -5.397 1.00 91.62 86 ASN A CA 1
ATOM 682 C C . ASN A 1 86 ? 5.875 -8.005 -4.713 1.00 91.62 86 ASN A C 1
ATOM 684 O O . ASN A 1 86 ? 6.185 -6.921 -5.201 1.00 91.62 86 ASN A O 1
ATOM 688 N N . VAL A 1 87 ? 6.468 -8.478 -3.618 1.00 91.06 87 VAL A N 1
ATOM 689 C CA . VAL A 1 87 ? 7.556 -7.755 -2.945 1.00 91.06 87 VAL A CA 1
ATOM 690 C C . VAL A 1 87 ? 8.872 -8.052 -3.662 1.00 91.06 87 VAL A C 1
ATOM 692 O O . VAL A 1 87 ? 9.324 -9.189 -3.711 1.00 91.06 87 VAL A O 1
ATOM 695 N N . VAL A 1 88 ? 9.501 -7.018 -4.214 1.00 88.50 88 VAL A N 1
ATOM 696 C CA . VAL A 1 88 ? 10.775 -7.113 -4.947 1.00 88.50 88 VAL A CA 1
ATOM 697 C C . VAL A 1 88 ? 11.952 -6.960 -3.997 1.00 88.50 88 VAL A C 1
ATOM 699 O O . VAL A 1 88 ? 12.957 -7.660 -4.112 1.00 88.50 88 VAL A O 1
ATOM 702 N N . SER A 1 89 ? 11.843 -6.022 -3.059 1.00 87.44 89 SER A N 1
ATOM 703 C CA . SER A 1 89 ? 12.858 -5.800 -2.039 1.00 87.44 89 SER A CA 1
ATOM 704 C C . SER A 1 89 ? 12.244 -5.263 -0.752 1.00 87.44 89 SER A C 1
ATOM 706 O O . SER A 1 89 ? 11.178 -4.646 -0.752 1.00 87.44 89 SER A O 1
ATOM 708 N N . SER A 1 90 ? 12.938 -5.523 0.352 1.00 88.06 90 SER A N 1
ATOM 709 C CA . SER A 1 90 ? 12.614 -5.011 1.679 1.00 88.06 90 SER A CA 1
ATOM 710 C C . SER A 1 90 ? 13.892 -4.531 2.360 1.00 88.06 90 SER A C 1
ATOM 712 O O . SER A 1 90 ? 14.943 -5.161 2.204 1.00 88.06 90 SER A O 1
ATOM 714 N N . SER A 1 91 ? 13.807 -3.442 3.126 1.00 87.00 91 SER A N 1
ATOM 715 C CA . SER A 1 91 ? 14.875 -3.018 4.038 1.00 87.00 91 SER A CA 1
ATOM 716 C C . SER A 1 91 ? 14.934 -3.861 5.315 1.00 87.00 91 SER A C 1
ATOM 718 O O . SER A 1 91 ? 15.940 -3.828 6.025 1.00 87.00 91 SER A O 1
ATOM 720 N N . SER A 1 92 ? 13.882 -4.629 5.615 1.00 73.25 92 SER A N 1
ATOM 721 C CA . SER A 1 92 ? 13.831 -5.458 6.814 1.00 73.25 92 SER A CA 1
ATOM 722 C C . SER A 1 92 ? 14.791 -6.647 6.709 1.00 73.25 92 SER A C 1
ATOM 724 O O . SER A 1 92 ? 14.864 -7.352 5.701 1.00 73.25 92 SER A O 1
ATOM 726 N N . ALA A 1 93 ? 15.535 -6.908 7.789 1.00 67.69 93 ALA A N 1
ATOM 727 C CA . ALA A 1 93 ? 16.437 -8.061 7.874 1.00 67.69 93 ALA A CA 1
ATOM 728 C C . ALA A 1 93 ? 15.680 -9.404 7.807 1.00 67.69 93 ALA A C 1
ATOM 730 O O . ALA A 1 93 ? 16.266 -10.454 7.533 1.00 67.69 93 ALA A O 1
ATOM 731 N N . ASN A 1 94 ? 14.366 -9.376 8.035 1.00 62.28 94 ASN A N 1
ATOM 732 C CA . ASN A 1 94 ? 13.508 -10.545 8.091 1.00 62.28 94 ASN A CA 1
ATOM 733 C C . ASN A 1 94 ? 12.949 -10.888 6.697 1.00 62.28 94 ASN A C 1
ATOM 735 O O . ASN A 1 94 ? 11.769 -10.695 6.402 1.00 62.28 94 ASN A O 1
ATOM 739 N N . ARG A 1 95 ? 13.822 -11.418 5.826 1.00 56.72 95 ARG A N 1
ATOM 740 C CA . ARG A 1 95 ? 13.496 -11.792 4.431 1.00 56.72 95 ARG A CA 1
ATOM 741 C C . ARG A 1 95 ? 12.327 -12.776 4.295 1.00 56.72 95 ARG A C 1
ATOM 743 O O . ARG A 1 95 ? 11.724 -12.844 3.231 1.00 56.72 95 ARG A O 1
ATOM 750 N N . ASN A 1 96 ? 11.978 -13.500 5.358 1.00 57.69 96 ASN A N 1
ATOM 751 C CA . ASN A 1 96 ? 10.893 -14.482 5.346 1.00 57.69 96 ASN A CA 1
ATOM 752 C C . ASN A 1 96 ? 9.497 -13.866 5.140 1.00 57.69 96 ASN A C 1
ATOM 754 O O . ASN A 1 96 ? 8.601 -14.578 4.697 1.00 57.69 96 ASN A O 1
ATOM 758 N N . LYS A 1 97 ? 9.302 -12.566 5.418 1.00 57.94 97 LYS A N 1
ATOM 759 C CA . LYS A 1 97 ? 8.030 -11.869 5.134 1.00 57.94 97 LYS A CA 1
ATOM 760 C C . LYS A 1 97 ? 7.841 -11.540 3.649 1.00 57.94 97 LYS A C 1
ATOM 762 O O . LYS A 1 97 ? 6.718 -11.474 3.167 1.00 57.94 97 LYS A O 1
ATOM 767 N N . ALA A 1 98 ? 8.939 -11.378 2.915 1.00 59.50 98 ALA A N 1
ATOM 768 C CA . ALA A 1 98 ? 8.956 -11.090 1.484 1.00 59.50 98 ALA A CA 1
ATOM 769 C C . ALA A 1 98 ? 9.157 -12.375 0.662 1.00 59.50 98 ALA A C 1
ATOM 771 O O . ALA A 1 98 ? 9.927 -12.392 -0.296 1.00 59.50 98 ALA A O 1
ATOM 772 N N . SER A 1 99 ? 8.520 -13.482 1.067 1.00 58.59 99 SER A N 1
ATOM 773 C CA . SER A 1 99 ? 8.442 -14.680 0.222 1.00 58.59 99 SER A CA 1
ATOM 774 C C . SER A 1 99 ? 7.921 -14.290 -1.167 1.00 58.59 99 SER A C 1
ATOM 776 O O . SER A 1 99 ? 7.136 -13.346 -1.234 1.00 58.59 99 SER A O 1
ATOM 778 N N . ASP A 1 100 ? 8.305 -15.021 -2.223 1.00 68.75 100 ASP A N 1
ATOM 779 C CA . ASP A 1 100 ? 7.914 -14.857 -3.648 1.00 68.75 100 ASP A CA 1
ATOM 780 C C . ASP A 1 100 ? 6.404 -15.080 -3.908 1.00 68.75 100 ASP A C 1
ATOM 782 O O . ASP A 1 100 ? 5.949 -15.701 -4.868 1.00 68.75 100 ASP A O 1
ATOM 786 N N . ARG A 1 101 ? 5.594 -14.644 -2.952 1.00 83.50 101 ARG A N 1
ATOM 787 C CA . ARG A 1 101 ? 4.163 -14.779 -2.894 1.00 83.50 101 ARG A CA 1
ATOM 788 C C . ARG A 1 101 ? 3.570 -13.587 -3.612 1.00 83.50 101 ARG A C 1
ATOM 790 O O . ARG A 1 101 ? 3.755 -12.437 -3.222 1.00 83.50 101 ARG A O 1
ATOM 797 N N . LYS A 1 102 ? 2.783 -13.906 -4.628 1.00 90.69 102 LYS A N 1
ATOM 798 C CA . LYS A 1 102 ? 1.929 -12.941 -5.297 1.00 90.69 102 LYS A CA 1
ATOM 799 C C . LYS A 1 102 ? 0.669 -12.713 -4.475 1.00 90.69 102 LYS A C 1
ATOM 801 O O . LYS A 1 102 ? 0.045 -13.665 -4.007 1.00 90.69 102 LYS A O 1
ATOM 806 N N . TYR A 1 103 ? 0.306 -11.452 -4.325 1.00 92.56 103 TYR A N 1
ATOM 807 C CA . TYR A 1 103 ? -0.902 -11.011 -3.650 1.00 92.56 103 TYR A CA 1
ATOM 808 C C . TYR A 1 103 ? -1.856 -10.406 -4.674 1.00 92.56 103 TYR A C 1
ATOM 810 O O . TYR A 1 103 ? -1.432 -9.727 -5.606 1.00 92.56 103 TYR A O 1
ATOM 818 N N . GLU A 1 104 ? -3.152 -10.638 -4.503 1.00 90.81 104 GLU A N 1
ATOM 819 C CA . GLU A 1 104 ? -4.165 -10.100 -5.418 1.00 90.81 104 GLU A CA 1
ATOM 820 C C . GLU A 1 104 ? -4.388 -8.601 -5.208 1.00 90.81 104 GLU A C 1
ATOM 822 O O . GLU A 1 104 ? -4.657 -7.870 -6.157 1.00 90.81 104 GLU A O 1
ATOM 827 N N . THR A 1 105 ? -4.244 -8.129 -3.968 1.00 91.56 105 THR A N 1
ATOM 828 C CA . THR A 1 105 ? -4.503 -6.740 -3.583 1.00 91.56 105 THR A CA 1
ATOM 829 C C . THR A 1 105 ? -3.396 -6.194 -2.692 1.00 91.56 105 THR A C 1
ATOM 831 O O . THR A 1 105 ? -2.702 -6.944 -1.996 1.00 91.56 1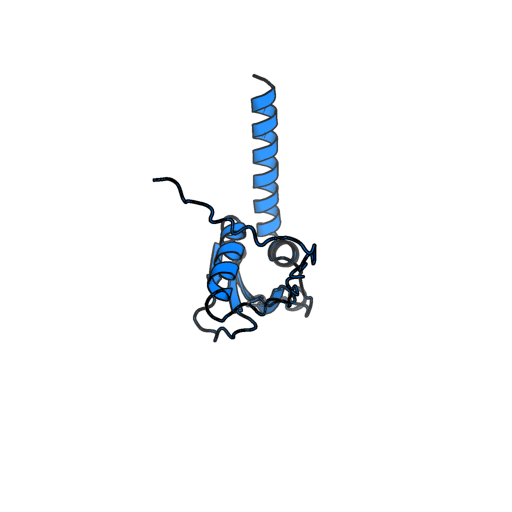05 THR A O 1
ATOM 834 N N . LEU A 1 106 ? -3.266 -4.864 -2.667 1.00 91.88 106 LEU A N 1
ATOM 835 C CA . LEU A 1 106 ? -2.310 -4.190 -1.793 1.00 91.88 106 LEU A CA 1
ATOM 836 C C . LEU A 1 106 ? -2.634 -4.408 -0.306 1.00 91.88 106 LEU A C 1
ATOM 838 O O . LEU A 1 106 ? -1.724 -4.555 0.504 1.00 91.88 106 LEU A O 1
ATOM 842 N N . TYR A 1 107 ? -3.922 -4.517 0.033 1.00 93.12 107 TYR A N 1
ATOM 843 C CA . TYR A 1 107 ? -4.399 -4.847 1.378 1.00 93.12 107 TYR A CA 1
ATOM 844 C C . TYR A 1 107 ? -3.869 -6.199 1.861 1.00 93.12 107 TYR A C 1
ATOM 846 O O . TYR A 1 107 ? -3.317 -6.286 2.953 1.00 93.12 107 TYR A O 1
ATOM 854 N N . ALA A 1 108 ? -3.994 -7.246 1.036 1.00 92.50 108 ALA A N 1
ATOM 855 C CA . ALA A 1 108 ? -3.543 -8.592 1.391 1.00 92.50 108 ALA A CA 1
ATOM 856 C C . ALA A 1 108 ? -2.020 -8.663 1.580 1.00 92.50 108 ALA A C 1
ATOM 858 O O . ALA A 1 108 ? -1.531 -9.401 2.435 1.00 92.50 108 ALA A O 1
ATOM 859 N N . LEU A 1 109 ? -1.276 -7.884 0.791 1.00 92.50 109 LEU A N 1
ATOM 860 C CA . LEU A 1 109 ? 0.168 -7.751 0.944 1.00 92.50 109 LEU A CA 1
ATOM 861 C C . LEU A 1 109 ? 0.511 -7.054 2.267 1.00 92.50 109 LEU A C 1
ATOM 863 O O . LEU A 1 109 ? 1.290 -7.593 3.051 1.00 92.50 109 LEU A O 1
ATOM 867 N N . LEU A 1 110 ? -0.089 -5.890 2.537 1.00 92.06 110 LEU A N 1
ATOM 868 C CA . LEU A 1 110 ? 0.185 -5.093 3.738 1.00 92.06 110 LEU A CA 1
ATOM 869 C C . LEU A 1 110 ? -0.208 -5.805 5.035 1.00 92.06 110 LEU A C 1
ATOM 871 O O . LEU A 1 110 ? 0.553 -5.739 5.999 1.00 92.06 110 LEU A O 1
ATOM 875 N N . ASP A 1 111 ? -1.324 -6.538 5.035 1.00 91.69 111 ASP A N 1
ATOM 876 C CA . ASP A 1 111 ? -1.768 -7.367 6.163 1.00 91.69 111 ASP A CA 1
ATOM 877 C C . ASP A 1 111 ? -0.730 -8.434 6.552 1.00 91.69 111 ASP A C 1
ATOM 879 O O . ASP A 1 111 ? -0.575 -8.771 7.727 1.00 91.69 111 ASP A O 1
ATOM 883 N N . ASN A 1 112 ? 0.029 -8.940 5.574 1.00 89.62 112 ASN A N 1
ATOM 884 C CA . ASN A 1 112 ? 1.071 -9.929 5.823 1.00 89.62 112 ASN A CA 1
ATOM 885 C C . ASN A 1 112 ? 2.391 -9.308 6.307 1.00 89.62 112 ASN A C 1
ATOM 887 O O . ASN A 1 112 ? 3.063 -9.885 7.167 1.00 89.62 112 ASN A O 1
ATOM 891 N N . ILE A 1 113 ? 2.779 -8.154 5.755 1.00 88.75 113 ILE A N 1
ATOM 892 C CA . ILE A 1 113 ? 4.116 -7.592 5.990 1.00 88.75 113 ILE A CA 1
ATOM 893 C C . ILE A 1 113 ? 4.182 -6.640 7.193 1.00 88.75 113 ILE A C 1
ATOM 895 O O . ILE A 1 113 ? 5.180 -6.672 7.919 1.00 88.75 113 ILE A O 1
ATOM 899 N N . SER A 1 114 ? 3.126 -5.864 7.472 1.00 90.94 114 SER A N 1
ATOM 900 C CA . SER A 1 114 ? 3.106 -4.829 8.520 1.00 90.94 114 SER A CA 1
ATOM 901 C C . SER A 1 114 ? 2.063 -5.135 9.594 1.00 90.94 114 SER A C 1
ATOM 903 O O . SER A 1 114 ? 0.865 -5.235 9.333 1.00 90.94 114 SER A O 1
ATOM 905 N N . HIS A 1 115 ? 2.519 -5.244 10.841 1.00 91.50 115 HIS A N 1
ATOM 906 C CA . HIS A 1 115 ? 1.624 -5.437 11.981 1.00 91.50 115 HIS A CA 1
ATOM 907 C C . HIS A 1 115 ? 0.876 -4.142 12.309 1.00 91.50 115 HIS A C 1
ATOM 909 O O . HIS A 1 115 ? -0.320 -4.179 12.593 1.00 91.50 115 HIS A O 1
ATOM 915 N N . ARG A 1 116 ? 1.560 -2.996 12.210 1.00 93.88 116 ARG A N 1
ATOM 916 C CA . ARG A 1 116 ? 0.991 -1.673 12.499 1.00 93.88 116 ARG A CA 1
ATOM 917 C C . ARG A 1 116 ? -0.055 -1.264 11.474 1.00 93.88 116 ARG A C 1
ATOM 919 O O . ARG A 1 116 ? -1.025 -0.608 11.839 1.00 93.88 116 ARG A O 1
ATOM 926 N N . TYR A 1 117 ? 0.106 -1.678 10.219 1.00 94.38 117 TYR A N 1
ATOM 927 C CA . TYR A 1 117 ? -0.939 -1.531 9.212 1.00 94.38 117 TYR A CA 1
ATOM 928 C C . TYR A 1 117 ? -2.235 -2.214 9.660 1.00 94.38 117 TYR A C 1
ATOM 930 O O . TYR A 1 117 ? -3.300 -1.598 9.648 1.00 94.38 117 TYR A O 1
ATOM 938 N N . ARG A 1 118 ? -2.136 -3.469 10.115 1.00 94.00 118 ARG A N 1
ATOM 939 C CA . ARG A 1 118 ? -3.291 -4.260 10.549 1.00 94.00 118 ARG A CA 1
ATOM 940 C C . ARG A 1 118 ? -3.974 -3.664 11.779 1.00 94.00 118 ARG A C 1
ATOM 942 O O . ARG A 1 118 ? -5.200 -3.631 11.839 1.00 94.00 118 ARG A O 1
ATOM 949 N N . GLU A 1 119 ? -3.186 -3.169 12.731 1.00 94.75 119 GLU A N 1
ATOM 950 C CA . GLU A 1 119 ? -3.691 -2.421 13.889 1.00 94.75 119 GLU A CA 1
ATOM 951 C C . GLU A 1 119 ? -4.432 -1.153 13.446 1.00 94.75 119 GLU A C 1
ATOM 953 O O . GLU A 1 119 ? -5.606 -0.996 13.762 1.00 94.75 119 GLU A O 1
ATOM 958 N N . SER A 1 120 ? -3.793 -0.298 12.643 1.00 94.75 120 SER A N 1
ATOM 959 C CA . SER A 1 120 ? -4.373 0.972 12.186 1.00 94.75 120 SER A CA 1
ATOM 960 C C . SER A 1 120 ? -5.658 0.778 11.376 1.00 94.75 120 SER A C 1
ATOM 962 O O . SER A 1 120 ? -6.641 1.497 11.569 1.00 94.75 120 SER A O 1
ATOM 964 N N . PHE A 1 121 ? -5.674 -0.205 10.477 1.00 94.19 121 PHE A N 1
ATOM 965 C CA . PHE A 1 121 ? -6.858 -0.532 9.690 1.00 94.19 121 PHE A CA 1
ATOM 966 C C . PHE A 1 121 ? -7.988 -1.084 10.572 1.00 94.19 121 PHE A C 1
ATOM 968 O O . PHE A 1 121 ? -9.144 -0.684 10.428 1.00 94.19 121 PHE A O 1
ATOM 975 N N . GLY A 1 122 ? -7.661 -1.961 11.527 1.00 94.50 122 GLY A N 1
ATOM 976 C CA . GLY A 1 122 ? -8.625 -2.492 12.491 1.00 94.50 122 GLY A CA 1
ATOM 977 C C . GLY A 1 122 ? -9.213 -1.419 13.413 1.00 94.50 122 GLY A C 1
ATOM 978 O O . GLY A 1 122 ? -10.415 -1.436 13.689 1.00 94.50 122 GLY A O 1
ATOM 979 N N . GLU A 1 123 ? -8.395 -0.462 13.851 1.00 95.00 123 GLU A N 1
ATOM 980 C CA . GLU A 1 123 ? -8.831 0.682 14.658 1.00 95.00 123 GLU A CA 1
ATOM 981 C C . GLU A 1 123 ? -9.814 1.568 13.887 1.00 95.00 123 GLU A C 1
A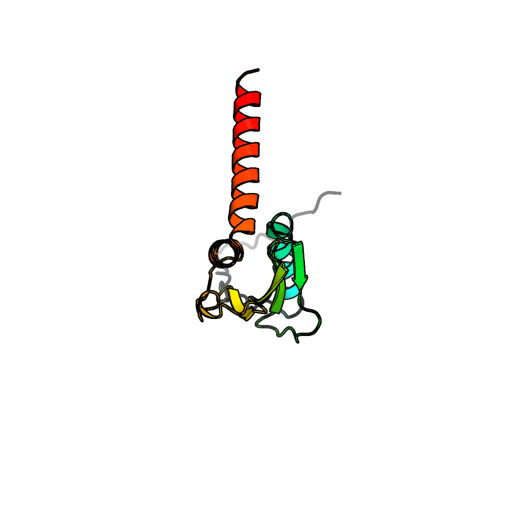TOM 983 O O . GLU A 1 123 ? -10.861 1.933 14.423 1.00 95.00 123 GLU A O 1
ATOM 988 N N . GLU A 1 124 ? -9.546 1.859 12.610 1.00 94.00 124 GLU A N 1
ATOM 989 C CA . GLU A 1 124 ? -10.472 2.639 11.783 1.00 94.00 124 GLU A CA 1
ATOM 990 C C . GLU A 1 124 ? -11.809 1.911 11.580 1.00 94.00 124 GLU A C 1
ATOM 992 O O . GLU A 1 124 ? -12.870 2.532 11.690 1.00 94.00 124 GLU A O 1
ATOM 997 N N . LEU A 1 125 ? -11.784 0.601 11.310 1.00 94.44 125 LEU A N 1
ATOM 998 C CA . LEU A 1 125 ? -13.006 -0.202 11.190 1.00 94.44 125 LEU A CA 1
ATOM 999 C C . LEU A 1 125 ? -13.822 -0.176 12.487 1.00 94.44 125 LEU A C 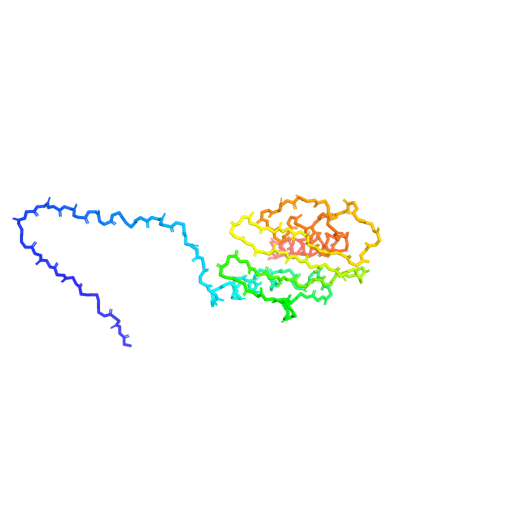1
ATOM 1001 O O . LEU A 1 125 ? -15.032 0.050 12.452 1.00 94.44 125 LEU A O 1
ATOM 1005 N N . SER A 1 126 ? -13.154 -0.357 13.627 1.00 95.31 126 SER A N 1
ATOM 1006 C CA . SER A 1 126 ? -13.783 -0.337 14.952 1.00 95.31 126 SER A CA 1
ATOM 1007 C C . SER A 1 126 ? -14.377 1.035 15.283 1.00 95.31 126 SER A C 1
ATOM 1009 O O . SER A 1 126 ? -15.490 1.119 15.807 1.00 95.31 126 SER A O 1
ATOM 1011 N N . SER A 1 127 ? -13.672 2.115 14.929 1.00 94.44 127 SER A N 1
ATOM 1012 C CA . SER A 1 127 ? -14.161 3.489 15.081 1.00 94.44 127 SER A CA 1
ATOM 1013 C C . SER A 1 127 ? -15.426 3.712 14.258 1.00 94.44 127 SER A C 1
ATOM 1015 O O . SER A 1 127 ? -16.436 4.148 14.801 1.00 94.44 127 SER A O 1
ATOM 1017 N N . LYS A 1 128 ? -15.411 3.340 12.971 1.00 94.88 128 LYS A N 1
ATOM 1018 C CA . LYS A 1 128 ? -16.578 3.488 12.088 1.00 94.88 128 LYS A CA 1
ATOM 1019 C C . LYS A 1 128 ? -17.779 2.686 12.574 1.00 94.88 128 LYS A C 1
ATOM 1021 O O . LYS A 1 128 ? -18.898 3.183 12.510 1.00 94.88 128 LYS A O 1
ATOM 1026 N N . LEU A 1 129 ? -17.560 1.466 13.068 1.00 95.44 129 LEU A N 1
ATOM 1027 C CA . LEU A 1 129 ? -18.633 0.650 13.634 1.00 95.44 129 LEU A CA 1
ATOM 1028 C C . LEU A 1 129 ? -19.249 1.323 14.869 1.00 95.44 129 LEU A C 1
ATOM 1030 O O . LEU A 1 129 ? -20.468 1.441 14.956 1.00 95.44 129 LEU A O 1
ATOM 1034 N N . SER A 1 130 ? -18.408 1.839 15.768 1.00 94.56 130 SER A N 1
ATOM 1035 C CA . SER A 1 130 ? -18.855 2.552 16.973 1.00 94.56 130 SER A CA 1
ATOM 1036 C C . SER A 1 130 ? -19.643 3.824 16.637 1.00 94.56 130 SER A C 1
ATOM 1038 O O . SER A 1 130 ? -20.613 4.163 17.314 1.00 94.56 130 SER A O 1
ATOM 1040 N N . ASP A 1 131 ? -19.242 4.539 15.584 1.00 94.69 131 ASP A N 1
ATOM 1041 C CA . ASP A 1 131 ? -19.938 5.742 15.128 1.00 94.69 131 ASP A CA 1
ATOM 1042 C C . ASP A 1 131 ? -21.320 5.416 14.545 1.00 94.69 131 ASP A C 1
ATOM 1044 O O . ASP A 1 131 ? -22.282 6.135 14.817 1.00 94.69 131 ASP A O 1
ATOM 1048 N N . LEU A 1 132 ? -21.446 4.311 13.802 1.00 94.25 132 LEU A N 1
ATOM 1049 C CA . LEU A 1 132 ? -22.734 3.835 13.290 1.00 94.25 132 LEU A CA 1
ATOM 1050 C C . LEU A 1 132 ? -23.678 3.413 14.421 1.00 94.25 132 LEU A C 1
ATOM 1052 O O . LEU A 1 132 ? -24.850 3.786 14.406 1.00 94.25 132 LEU A O 1
ATOM 1056 N N . GLU A 1 133 ? -23.177 2.691 15.428 1.00 93.00 133 GLU A N 1
ATOM 1057 C CA . GLU A 1 133 ? -23.977 2.303 16.597 1.00 93.00 133 GLU A CA 1
ATOM 1058 C C . GLU A 1 133 ? -24.555 3.523 17.322 1.00 93.00 133 GLU A C 1
ATOM 1060 O O . GLU A 1 133 ? -25.732 3.533 17.685 1.00 93.00 133 GLU A O 1
ATOM 1065 N N . ARG A 1 134 ? -23.756 4.585 17.474 1.00 91.12 134 ARG A N 1
ATOM 1066 C CA . ARG A 1 134 ? -24.204 5.851 18.072 1.00 91.12 134 ARG A CA 1
ATOM 1067 C C . ARG A 1 134 ? -25.240 6.570 17.211 1.00 91.12 134 ARG A C 1
ATOM 1069 O O . ARG A 1 134 ? -26.168 7.156 17.759 1.00 91.12 134 ARG A O 1
ATOM 1076 N N . GLN A 1 135 ? -25.102 6.527 15.885 1.00 85.44 135 GLN A N 1
ATOM 1077 C CA . GLN A 1 135 ? -26.046 7.155 14.954 1.00 85.44 135 GLN A CA 1
ATOM 1078 C C . GLN A 1 135 ? -27.407 6.452 14.916 1.00 85.44 135 GLN A C 1
ATOM 1080 O O . GLN A 1 135 ? -28.412 7.106 14.669 1.00 85.44 135 GLN A O 1
ATOM 1085 N N . CYS A 1 136 ? -27.462 5.144 15.173 1.00 73.50 136 CYS A N 1
ATOM 1086 C CA . CYS A 1 136 ? -28.725 4.405 15.235 1.00 73.50 136 CYS A CA 1
ATOM 1087 C C . CYS A 1 136 ? -29.458 4.524 16.587 1.00 73.50 136 CYS A C 1
ATOM 1089 O O . CYS A 1 136 ? -30.595 4.068 16.688 1.00 73.50 136 CYS A O 1
ATOM 1091 N N . GLN A 1 137 ? -28.824 5.087 17.623 1.00 60.25 137 GLN A N 1
ATOM 1092 C CA . GLN A 1 137 ? -29.392 5.232 18.974 1.00 60.25 137 GLN A CA 1
ATOM 1093 C C . GLN A 1 137 ? -29.962 6.635 19.273 1.00 60.25 137 GLN A C 1
ATOM 1095 O O . GLN A 1 137 ? -30.406 6.872 20.399 1.00 60.25 137 GLN A O 1
ATOM 1100 N N . GLY A 1 138 ? -29.959 7.550 18.297 1.00 49.59 138 GLY A N 1
ATOM 1101 C CA . GLY A 1 138 ? -30.581 8.881 18.375 1.00 49.59 138 GLY A CA 1
ATOM 1102 C C . GLY A 1 138 ? -31.745 9.022 17.408 1.00 49.59 138 GLY A C 1
ATOM 1103 O O . GLY A 1 138 ? -32.695 9.753 17.763 1.00 49.59 138 GLY A O 1
#

Organism: NCBI:txid213953

Foldseek 3Di:
DDDDDDDDDDDDDPPPPPPPVPPDPPLAALVVQQVVQVVQQVVLCQQAVDKAFDPVDDRDSFWTWIWTQGPVRKIWIWIQGPQAIATPDIPDPPCVLRPRDGDRGPVVSCVSNPPSSVVSVVVVVVVVVVVVVVVVVD

Sequence (138 aa):
MPLQLKYKVCSNEAVICICTKKMTEQVLDKETWPLEAEAALNDVRKHVREAIVAPEMKSTNQKIYLKITTYEDEVYIVEMSASGFNVVSSSSANRNKASDRKYETLYALLDNISHRYRESFGEELSSKLSDLERQCQG

InterPro domains:
  IPR007967 GSKIP domain [PF05303] (36-132)
  IPR023231 GSKIP domain superfamily [G3DSA:3.30.2280.10] (32-138)
  IPR023231 GSKIP domain superfamily [SSF103107] (30-133)
  IPR037395 GSK3B-interacting protein [PTHR12490] (28-135)